Protein AF-A0A4W5QE04-F1 (afdb_monomer)

Foldseek 3Di:
DVLVVLPPPVDPPPVPQDSGDDDPVSVVVVVCCVQCVFWQVLLLPFQCLLVQCLPCVRPAPFFPDDDDPDPVPDDPVNVVNGGDDPVSSVVSNVVSCVRNDDDPPFAFPLGDPDCPDPDPVVVVVSVVVVVVLVVVLVVLVVVQPPPPDRDCSNNRRNIGSGDDD

InterPro domains:
  IPR000907 Lipoxygenase [PTHR11771] (20-165)
  IPR013819 Lipoxygenase, C-terminal [PF00305] (20-146)
  IPR013819 Lipoxygenase, C-terminal [PS51393] (1-165)
  IPR036226 Lipoxigenase, C-terminal domain superfamily [SSF48484] (18-165)

Structure (mmCIF, N/CA/C/O backbone):
data_AF-A0A4W5QE04-F1
#
_entry.id   AF-A0A4W5QE04-F1
#
loop_
_atom_site.group_PDB
_atom_site.id
_atom_site.type_symbol
_atom_site.label_atom_id
_atom_site.label_alt_id
_atom_site.label_comp_id
_atom_site.label_asym_id
_atom_site.label_entity_id
_atom_site.label_seq_id
_atom_site.pdbx_PDB_ins_code
_atom_site.Cartn_x
_atom_site.Cartn_y
_atom_site.Cartn_z
_atom_site.occupancy
_atom_site.B_iso_or_equiv
_atom_site.auth_seq_id
_atom_site.auth_comp_id
_atom_site.auth_asym_id
_atom_site.auth_atom_id
_atom_site.pdbx_PDB_model_num
ATOM 1 N N . MET A 1 1 ? 1.716 8.138 33.346 1.00 45.19 1 MET A N 1
ATOM 2 C CA . MET A 1 1 ? 1.866 6.779 32.774 1.00 45.19 1 MET A CA 1
ATOM 3 C C . MET A 1 1 ? 2.059 6.826 31.254 1.00 45.19 1 MET A C 1
ATOM 5 O O . MET A 1 1 ? 2.964 6.163 30.783 1.00 45.19 1 MET A O 1
ATOM 9 N N . ILE A 1 2 ? 1.326 7.664 30.501 1.00 57.38 2 ILE A N 1
ATOM 10 C CA . ILE A 1 2 ? 1.569 7.896 29.052 1.00 57.38 2 ILE A CA 1
ATOM 11 C C . ILE A 1 2 ? 2.864 8.694 28.789 1.00 57.38 2 ILE A C 1
ATOM 13 O O . ILE A 1 2 ? 3.551 8.460 27.803 1.00 57.38 2 ILE A O 1
ATOM 17 N N . SER A 1 3 ? 3.253 9.577 29.712 1.00 50.72 3 SER A N 1
ATOM 18 C CA . SER A 1 3 ? 4.445 10.431 29.606 1.00 50.72 3 SER A CA 1
ATOM 19 C C . SER A 1 3 ? 5.783 9.686 29.458 1.00 50.72 3 SER A C 1
ATOM 21 O O . SER A 1 3 ? 6.730 10.271 28.953 1.00 50.72 3 SER A O 1
ATOM 23 N N . TYR A 1 4 ? 5.869 8.404 29.834 1.00 52.25 4 TYR A N 1
ATOM 24 C CA . TYR A 1 4 ? 7.092 7.606 29.664 1.00 52.25 4 TYR A CA 1
ATOM 25 C C . TYR A 1 4 ? 7.228 6.975 28.267 1.00 52.25 4 TYR A C 1
ATOM 27 O O . TYR A 1 4 ? 8.338 6.647 27.869 1.00 52.25 4 TYR A O 1
ATOM 35 N N . TRP A 1 5 ? 6.133 6.842 27.507 1.00 53.12 5 TRP A N 1
ATOM 36 C CA . TRP A 1 5 ? 6.153 6.274 26.148 1.00 53.12 5 TRP A CA 1
ATOM 37 C C . TRP A 1 5 ? 6.603 7.275 25.080 1.00 53.12 5 TRP A C 1
ATOM 39 O O . TRP A 1 5 ? 7.094 6.878 24.029 1.00 53.12 5 TRP A O 1
ATOM 49 N N . VAL A 1 6 ? 6.472 8.575 25.354 1.00 51.81 6 VAL A N 1
ATOM 50 C CA . VAL A 1 6 ? 6.876 9.651 24.430 1.00 51.81 6 VAL A CA 1
ATOM 51 C C . VAL A 1 6 ? 8.408 9.823 24.402 1.00 51.81 6 VAL A C 1
ATOM 53 O O . VAL A 1 6 ? 8.961 10.441 23.496 1.00 51.81 6 VAL A O 1
ATOM 56 N N . ILE A 1 7 ? 9.129 9.179 25.327 1.00 49.50 7 ILE A N 1
ATOM 57 C CA . ILE A 1 7 ? 10.596 9.110 25.351 1.00 49.50 7 ILE A CA 1
ATOM 58 C C . ILE A 1 7 ? 11.079 7.968 24.434 1.00 49.50 7 ILE A C 1
ATOM 60 O O . ILE A 1 7 ? 11.756 7.038 24.855 1.00 49.50 7 ILE A O 1
ATOM 64 N N . LEU A 1 8 ? 10.720 8.032 23.151 1.00 49.44 8 LEU A N 1
ATOM 65 C CA . LEU A 1 8 ? 11.407 7.302 22.070 1.00 49.44 8 LEU A CA 1
ATOM 66 C C . LEU A 1 8 ? 12.351 8.237 21.284 1.00 49.44 8 LEU A C 1
ATOM 68 O O . LEU A 1 8 ? 12.865 7.886 20.226 1.00 49.44 8 LEU A O 1
ATOM 72 N N . SER A 1 9 ? 12.599 9.443 21.808 1.00 45.53 9 SER A N 1
ATOM 73 C CA . SER A 1 9 ? 13.274 10.544 21.109 1.00 45.53 9 SER A CA 1
ATOM 74 C C . SER A 1 9 ? 14.806 10.461 21.029 1.00 45.53 9 SER A C 1
ATOM 76 O O . SER A 1 9 ? 15.411 11.407 20.538 1.00 45.53 9 SER A O 1
ATOM 78 N N . ASP A 1 10 ? 15.444 9.390 21.510 1.00 46.50 10 ASP A N 1
ATOM 79 C CA . ASP A 1 10 ? 16.900 9.201 21.336 1.00 46.50 10 ASP A CA 1
ATOM 80 C C . ASP A 1 10 ? 17.260 8.535 19.996 1.00 46.50 10 ASP A C 1
ATOM 82 O O . ASP A 1 10 ? 18.433 8.338 19.684 1.00 46.50 10 ASP A O 1
ATOM 86 N N . VAL A 1 11 ? 16.259 8.246 19.159 1.00 51.06 11 VAL A N 1
ATOM 87 C CA . VAL A 1 11 ? 16.453 7.811 17.775 1.00 51.06 11 VAL A CA 1
ATOM 88 C C . VAL A 1 11 ? 16.132 8.986 16.852 1.00 51.06 11 VAL A C 1
ATOM 90 O O . VAL A 1 11 ? 15.031 9.534 16.876 1.00 51.06 11 VAL A O 1
ATOM 93 N N . SER A 1 12 ? 17.095 9.372 16.017 1.00 51.28 12 SER A N 1
ATOM 94 C CA . SER A 1 12 ? 17.093 10.533 15.107 1.00 51.28 12 SER A CA 1
ATOM 95 C C . SER A 1 12 ? 15.947 10.600 14.078 1.00 51.28 12 SER A C 1
ATOM 97 O O . SER A 1 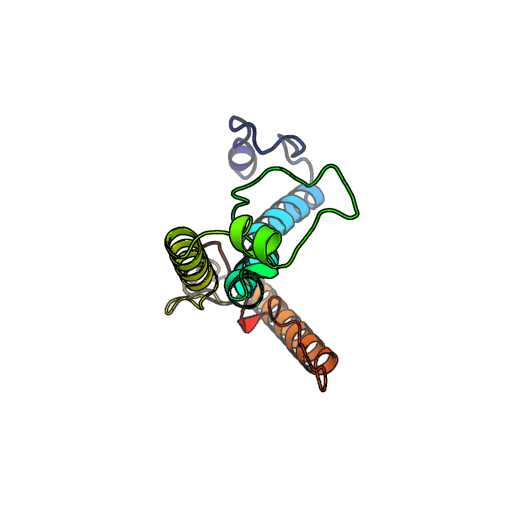12 ? 15.899 11.536 13.285 1.00 51.28 12 SER A O 1
ATOM 99 N N . PHE A 1 13 ? 15.020 9.639 14.083 1.00 48.78 13 PHE A N 1
ATOM 100 C CA . PHE A 1 13 ? 13.954 9.478 13.093 1.00 48.78 13 PHE A CA 1
ATOM 101 C C . PHE A 1 13 ? 12.656 10.244 13.426 1.00 48.78 13 PHE A C 1
ATOM 103 O O . PHE A 1 13 ? 11.777 10.358 12.580 1.00 48.78 13 PHE A O 1
ATOM 110 N N . LEU A 1 14 ? 12.522 10.801 14.638 1.00 53.50 14 LEU A N 1
ATOM 111 C CA . LEU A 1 14 ? 11.315 11.517 15.093 1.00 53.50 14 LEU A CA 1
ATOM 112 C C . LEU A 1 14 ? 11.482 13.048 15.096 1.00 53.50 14 LEU A C 1
ATOM 114 O O . LEU A 1 14 ? 10.913 13.744 15.941 1.00 53.50 14 LEU A O 1
ATOM 118 N N . SER A 1 15 ? 12.284 13.601 14.182 1.00 54.88 15 SER A N 1
ATOM 119 C CA . SER A 1 15 ? 12.468 15.052 14.078 1.00 54.88 15 SER A CA 1
ATOM 120 C C . SER A 1 15 ? 11.143 15.731 13.702 1.00 54.88 15 SER A C 1
ATOM 122 O O . SER A 1 15 ? 10.721 15.677 12.550 1.00 54.88 15 SER A O 1
ATOM 124 N N . GLY A 1 16 ? 10.478 16.353 14.679 1.00 63.19 16 GLY A N 1
ATOM 125 C CA . GLY A 1 16 ? 9.204 17.063 14.498 1.00 63.19 16 GLY A CA 1
ATOM 126 C C . GLY A 1 16 ? 8.063 16.578 15.395 1.00 63.19 16 GLY A C 1
ATOM 127 O O . GLY A 1 16 ? 7.055 17.272 15.502 1.00 63.19 16 GLY A O 1
ATOM 128 N N . LEU A 1 17 ? 8.216 15.442 16.083 1.00 64.94 17 LEU A N 1
ATOM 129 C CA . LEU A 1 17 ? 7.244 15.000 17.084 1.00 64.94 17 LEU A CA 1
ATOM 130 C C . LEU A 1 17 ? 7.515 15.665 18.437 1.00 64.94 17 LEU A C 1
ATOM 132 O O . LEU A 1 17 ? 8.662 15.805 18.867 1.00 64.94 17 LEU A O 1
ATOM 136 N N . ALA A 1 18 ? 6.441 16.093 19.103 1.00 66.38 18 ALA A N 1
ATOM 137 C CA . ALA A 1 18 ? 6.528 16.703 20.421 1.00 66.38 18 ALA A CA 1
ATOM 138 C C . ALA A 1 18 ? 7.112 15.697 21.427 1.00 66.38 18 ALA A C 1
ATOM 140 O O . ALA A 1 18 ? 6.671 14.551 21.503 1.00 66.38 18 ALA A O 1
ATOM 141 N N . ARG A 1 19 ? 8.117 16.130 22.200 1.00 71.38 19 ARG A N 1
ATOM 142 C CA . ARG A 1 19 ? 8.773 15.300 23.233 1.00 71.38 19 ARG A CA 1
ATOM 143 C C . ARG A 1 19 ? 7.877 15.060 24.448 1.00 71.38 19 ARG A C 1
ATOM 145 O O . ARG A 1 19 ? 8.131 14.160 25.239 1.00 71.38 19 ARG A O 1
ATOM 152 N N . GLU A 1 20 ? 6.835 15.869 24.582 1.00 79.94 20 GLU A N 1
ATOM 153 C CA . GLU A 1 20 ? 5.806 15.770 25.602 1.00 79.94 20 GLU A CA 1
ATOM 154 C C . GLU A 1 20 ? 4.441 15.978 24.944 1.00 79.94 20 GLU A C 1
ATOM 156 O O . GLU A 1 20 ? 4.328 16.701 23.956 1.00 79.94 20 GLU A O 1
ATOM 161 N N . LEU A 1 21 ? 3.415 15.329 25.494 1.00 86.19 21 LEU A N 1
ATOM 162 C CA . LEU A 1 21 ? 2.026 15.513 25.080 1.00 86.19 21 LEU A CA 1
ATOM 163 C C . LEU A 1 21 ? 1.307 16.308 26.167 1.00 86.19 21 LEU A C 1
ATOM 165 O O . LEU A 1 21 ? 1.204 15.858 27.311 1.00 86.19 21 LEU A O 1
ATOM 169 N N . HIS A 1 22 ? 0.794 17.477 25.815 1.00 88.62 22 HIS A N 1
ATOM 170 C CA . HIS A 1 22 ? 0.173 18.421 26.739 1.00 88.62 22 HIS A CA 1
ATOM 171 C C . HIS A 1 22 ? -1.355 18.324 26.752 1.00 88.62 22 HIS A C 1
ATOM 173 O O . HIS A 1 22 ? -1.999 18.790 27.692 1.00 88.62 22 HIS A O 1
ATOM 179 N N . ASN A 1 23 ? -1.964 17.724 25.727 1.00 90.69 23 ASN A N 1
ATOM 180 C CA . ASN A 1 23 ? -3.417 17.618 25.614 1.00 90.69 23 ASN A CA 1
ATOM 181 C C . ASN A 1 23 ? -3.867 16.362 24.845 1.00 90.69 23 ASN A C 1
ATOM 183 O O . ASN A 1 23 ? -3.073 15.633 24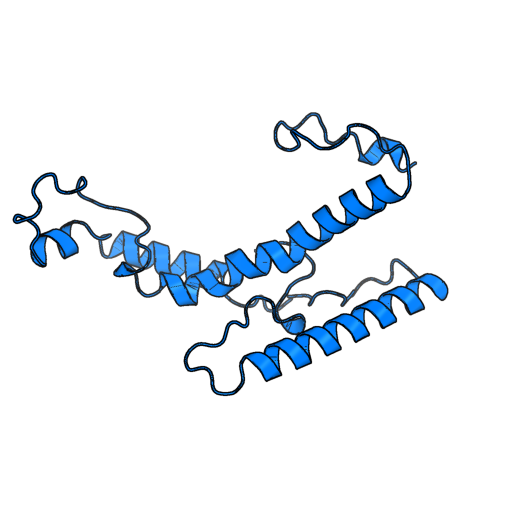.252 1.00 90.69 23 ASN A O 1
ATOM 187 N N . LYS A 1 24 ? -5.181 16.102 24.871 1.00 94.31 24 LYS A N 1
ATOM 188 C CA . LYS A 1 24 ? -5.785 14.942 24.195 1.00 94.31 24 LYS A CA 1
ATOM 189 C C . LYS A 1 24 ? -5.627 14.996 22.677 1.00 94.31 24 LYS A C 1
ATOM 191 O O . LYS A 1 24 ? -5.480 13.944 22.070 1.00 94.31 24 LYS A O 1
ATOM 196 N N . THR A 1 25 ? -5.655 16.183 22.075 1.00 92.94 25 THR A N 1
ATOM 197 C CA . THR A 1 25 ? -5.521 16.348 20.622 1.00 92.94 25 THR A CA 1
ATOM 198 C C . THR A 1 25 ? -4.158 15.865 20.146 1.00 92.94 25 THR A C 1
ATOM 200 O O . THR A 1 25 ? -4.085 15.113 19.184 1.00 92.94 25 THR A O 1
ATOM 203 N N . GLU A 1 26 ? -3.087 16.217 20.856 1.00 88.69 26 GLU A N 1
ATOM 204 C CA . GLU A 1 26 ? -1.735 15.746 20.542 1.00 88.69 26 GLU A CA 1
ATOM 205 C C . GLU A 1 26 ? -1.616 14.222 20.657 1.00 88.69 26 GLU A C 1
ATOM 207 O O . GLU A 1 26 ? -1.035 13.585 19.780 1.00 88.69 26 GLU A O 1
ATOM 212 N N . LEU A 1 27 ? -2.222 13.621 21.688 1.00 90.12 27 LEU A N 1
ATOM 213 C CA . LEU A 1 27 ? -2.253 12.164 21.837 1.00 90.12 27 LEU A CA 1
ATOM 214 C C . LEU A 1 27 ? -3.034 11.484 20.704 1.00 90.12 27 LEU A C 1
ATOM 216 O O . LEU A 1 27 ? -2.559 10.495 20.154 1.00 90.12 27 LEU A O 1
ATOM 220 N N . ILE A 1 28 ? -4.210 12.010 20.346 1.00 93.81 28 ILE A N 1
ATOM 221 C CA . ILE A 1 28 ? -5.022 11.487 19.238 1.00 93.81 28 ILE A CA 1
ATOM 222 C C . ILE A 1 28 ? -4.220 11.550 17.940 1.00 93.81 28 ILE A C 1
ATOM 224 O O . ILE A 1 28 ? -4.119 10.546 17.247 1.00 93.81 28 ILE A O 1
ATOM 228 N N . THR A 1 29 ? -3.600 12.691 17.638 1.00 89.94 29 THR A N 1
ATOM 229 C CA . THR A 1 29 ? -2.780 12.852 16.434 1.00 89.94 29 THR A CA 1
ATOM 230 C C . THR A 1 29 ? -1.626 11.856 16.404 1.00 89.94 29 THR A C 1
ATOM 232 O O . THR A 1 29 ? -1.438 11.185 15.392 1.00 89.94 29 THR A O 1
ATOM 235 N N . LEU A 1 30 ? -0.882 11.711 17.506 1.00 90.06 30 LEU A N 1
ATOM 236 C CA . LEU A 1 30 ? 0.233 10.768 17.582 1.00 90.06 30 LEU A CA 1
ATOM 237 C C . LEU A 1 30 ? -0.225 9.324 17.329 1.00 90.06 30 LEU A C 1
ATOM 239 O O . LEU A 1 30 ? 0.383 8.620 16.524 1.00 90.06 30 LEU A O 1
ATOM 243 N N . LEU A 1 31 ? -1.297 8.887 17.996 1.00 93.56 31 LEU A N 1
ATOM 244 C CA . LEU A 1 31 ? -1.827 7.530 17.851 1.00 93.56 31 LEU A CA 1
ATOM 245 C C . LEU A 1 31 ? -2.384 7.285 16.446 1.00 93.56 31 LEU A C 1
ATOM 247 O O . LEU A 1 31 ? -2.119 6.234 15.871 1.00 93.56 31 LEU A O 1
ATOM 251 N N . SER A 1 32 ? -3.092 8.259 15.869 1.00 94.81 32 SER A N 1
ATOM 252 C CA . SER A 1 32 ? -3.584 8.178 14.493 1.00 94.81 32 SER A CA 1
ATOM 253 C C . SER A 1 32 ? -2.439 8.050 13.493 1.00 94.81 32 SER A C 1
ATOM 255 O O . SER A 1 32 ? -2.512 7.204 12.608 1.00 94.81 32 SER A O 1
ATOM 257 N N . VAL A 1 33 ? -1.360 8.830 13.647 1.00 93.25 33 VAL A N 1
ATOM 258 C CA . VAL A 1 33 ? -0.166 8.719 12.793 1.00 93.25 33 VAL A CA 1
ATOM 259 C C . VAL A 1 33 ? 0.470 7.342 12.935 1.00 93.25 33 VAL A C 1
ATOM 261 O O . VAL A 1 33 ? 0.769 6.719 11.920 1.00 93.25 33 VAL A O 1
ATOM 264 N N . ALA A 1 34 ? 0.651 6.845 14.160 1.00 93.38 34 ALA A N 1
ATOM 265 C CA . ALA A 1 34 ? 1.233 5.526 14.393 1.00 93.38 34 ALA A CA 1
ATOM 266 C C . ALA A 1 34 ? 0.404 4.412 13.733 1.00 93.38 34 ALA A C 1
ATOM 268 O O . ALA A 1 34 ? 0.946 3.655 12.932 1.00 93.38 34 ALA A O 1
ATOM 269 N N . ILE A 1 35 ? -0.907 4.368 14.005 1.00 96.75 35 ILE A N 1
ATOM 270 C CA . ILE A 1 35 ? -1.826 3.364 13.450 1.00 96.75 35 ILE A CA 1
ATOM 271 C C . ILE A 1 35 ? -1.876 3.466 11.925 1.00 96.75 35 ILE A C 1
ATOM 273 O O . ILE A 1 35 ? -1.745 2.455 11.243 1.00 96.75 35 ILE A O 1
ATOM 277 N N . PHE A 1 36 ? -2.033 4.669 11.367 1.00 97.56 36 PHE A N 1
ATOM 278 C CA . PHE A 1 36 ? -2.110 4.866 9.918 1.00 97.56 36 PHE A CA 1
ATOM 279 C C . PHE A 1 36 ? -0.805 4.471 9.218 1.00 97.56 36 PHE A C 1
ATOM 281 O O . PHE A 1 36 ? -0.833 3.812 8.180 1.00 97.56 36 PHE A O 1
ATOM 288 N N . THR A 1 37 ? 0.341 4.834 9.802 1.00 96.44 37 THR A N 1
ATOM 289 C CA . THR A 1 37 ? 1.664 4.540 9.234 1.00 96.44 37 THR A CA 1
ATOM 290 C C . THR A 1 37 ? 1.941 3.040 9.224 1.00 96.44 37 THR A C 1
ATOM 292 O O . THR A 1 37 ? 2.435 2.514 8.230 1.00 96.44 37 THR A O 1
ATOM 295 N N . SER A 1 38 ? 1.589 2.337 10.306 1.00 96.69 38 SER A N 1
ATOM 296 C CA . SER A 1 38 ? 1.800 0.893 10.417 1.00 96.69 38 SER A CA 1
ATOM 297 C C . SER A 1 38 ? 0.798 0.054 9.624 1.00 96.69 38 SER A C 1
ATOM 299 O O . SER A 1 38 ? 1.009 -1.147 9.505 1.00 96.69 38 SER A O 1
ATOM 301 N N . SER A 1 39 ? -0.282 0.652 9.113 1.00 97.81 39 SER A N 1
ATOM 302 C CA . SER A 1 39 ? -1.346 -0.048 8.385 1.00 97.81 39 SER A CA 1
ATOM 303 C C . SER A 1 39 ? -1.518 0.502 6.967 1.00 97.81 39 SER A C 1
ATOM 305 O O . SER A 1 39 ? -0.847 0.057 6.038 1.00 97.81 39 SER A O 1
ATOM 307 N N . ALA A 1 40 ? -2.392 1.493 6.788 1.00 98.12 40 ALA A N 1
ATOM 308 C CA . ALA A 1 40 ? -2.799 2.026 5.493 1.00 98.12 40 ALA A CA 1
ATOM 309 C C . ALA A 1 40 ? -1.624 2.564 4.664 1.00 98.12 40 ALA A C 1
ATOM 311 O O . ALA A 1 40 ? -1.533 2.255 3.477 1.00 98.12 40 ALA A O 1
ATOM 312 N N . GLN A 1 41 ? -0.702 3.320 5.272 1.00 98.31 41 GLN A N 1
ATOM 313 C CA . GLN A 1 41 ? 0.467 3.840 4.556 1.00 98.31 41 GLN A CA 1
ATOM 314 C C . GLN A 1 41 ? 1.349 2.703 4.038 1.00 98.31 41 GLN A C 1
ATOM 316 O O . GLN A 1 41 ? 1.739 2.721 2.873 1.00 98.31 41 GLN A O 1
ATOM 321 N N . HIS A 1 42 ? 1.641 1.718 4.892 1.00 97.25 42 HIS A N 1
ATOM 322 C CA . HIS A 1 42 ? 2.419 0.549 4.503 1.00 97.25 42 HIS A CA 1
ATOM 323 C C . HIS A 1 42 ? 1.735 -0.208 3.358 1.00 97.25 42 HIS A C 1
ATOM 325 O O . HIS A 1 42 ? 2.358 -0.434 2.324 1.00 97.25 42 HIS A O 1
ATOM 331 N N . ALA A 1 43 ? 0.440 -0.514 3.488 1.00 97.31 43 ALA A N 1
ATOM 332 C CA . ALA A 1 43 ? -0.331 -1.205 2.455 1.00 97.31 43 ALA A CA 1
ATOM 333 C C . ALA A 1 43 ? -0.310 -0.459 1.107 1.00 97.31 43 ALA A C 1
ATOM 335 O O . ALA A 1 43 ? -0.066 -1.076 0.069 1.00 97.31 43 ALA A O 1
ATOM 336 N N . ALA A 1 44 ? -0.487 0.868 1.121 1.00 97.12 44 ALA A N 1
ATOM 337 C CA . ALA A 1 44 ? -0.482 1.701 -0.082 1.00 97.12 44 ALA A CA 1
ATOM 338 C C . ALA A 1 44 ? 0.847 1.659 -0.851 1.00 97.12 44 ALA A C 1
ATOM 340 O O . ALA A 1 44 ? 0.840 1.755 -2.077 1.00 97.12 44 ALA A O 1
ATOM 341 N N . THR A 1 45 ? 1.978 1.530 -0.150 1.00 96.00 45 THR A N 1
ATOM 342 C CA . THR A 1 45 ? 3.315 1.501 -0.766 1.00 96.00 45 THR A CA 1
ATOM 343 C C . THR A 1 45 ? 3.853 0.093 -1.002 1.00 96.00 45 THR A C 1
ATOM 345 O O . THR A 1 45 ? 4.758 -0.077 -1.813 1.00 96.00 45 THR A O 1
ATOM 348 N N . ASN A 1 46 ? 3.324 -0.909 -0.299 1.00 96.19 46 ASN A N 1
ATOM 349 C CA . ASN A 1 46 ? 3.855 -2.268 -0.308 1.00 96.19 46 ASN A CA 1
ATOM 350 C C . ASN A 1 46 ? 3.055 -3.217 -1.212 1.00 96.19 46 ASN A C 1
ATOM 352 O O . ASN A 1 46 ? 3.641 -3.939 -2.018 1.00 96.19 46 ASN A O 1
ATOM 356 N N . ASN A 1 47 ? 1.722 -3.200 -1.121 1.00 95.38 47 ASN A N 1
ATOM 357 C CA . ASN A 1 47 ? 0.877 -4.236 -1.728 1.00 95.38 47 ASN A CA 1
ATOM 358 C C . ASN A 1 47 ? 0.905 -4.215 -3.265 1.00 95.38 47 ASN A C 1
ATOM 360 O O . ASN A 1 47 ? 0.656 -5.235 -3.896 1.00 95.38 47 ASN A O 1
ATOM 364 N N . GLY A 1 48 ? 1.220 -3.065 -3.867 1.00 95.62 48 GLY A N 1
ATOM 365 C CA . GLY A 1 48 ? 1.322 -2.906 -5.319 1.00 95.62 48 GLY A CA 1
ATOM 366 C C . GLY A 1 48 ? 2.714 -3.152 -5.899 1.00 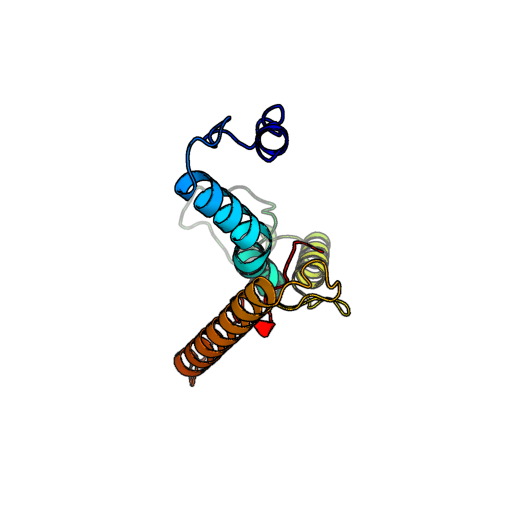95.62 48 GLY A C 1
ATOM 367 O O . GLY A 1 48 ? 2.884 -2.993 -7.105 1.00 95.62 48 GLY A O 1
ATOM 368 N N . GLN A 1 49 ? 3.720 -3.503 -5.084 1.00 96.38 49 GLN A N 1
ATOM 369 C CA . GLN A 1 49 ? 5.101 -3.623 -5.567 1.00 96.38 49 GLN A CA 1
ATOM 370 C C . GLN A 1 49 ? 5.221 -4.601 -6.735 1.00 96.38 49 GLN A C 1
ATOM 372 O O . GLN A 1 49 ? 5.812 -4.261 -7.751 1.00 96.38 49 GLN A O 1
ATOM 377 N N . PHE A 1 50 ? 4.640 -5.797 -6.636 1.00 96.06 50 PHE A N 1
ATOM 378 C CA . PHE A 1 50 ? 4.721 -6.754 -7.739 1.00 96.06 50 PHE A CA 1
ATOM 379 C C . PHE A 1 50 ? 3.924 -6.298 -8.968 1.00 96.06 50 PHE A C 1
ATOM 381 O O . PHE A 1 50 ? 4.430 -6.388 -10.082 1.00 96.06 50 PHE A O 1
ATOM 388 N N . ASP A 1 51 ? 2.720 -5.756 -8.771 1.00 95.75 51 ASP A N 1
ATOM 389 C CA . ASP A 1 51 ? 1.842 -5.320 -9.865 1.00 95.75 51 ASP A CA 1
ATOM 390 C C . ASP A 1 51 ? 2.515 -4.271 -10.764 1.00 95.75 51 ASP A C 1
ATOM 392 O O . ASP A 1 51 ? 2.357 -4.307 -11.985 1.00 95.75 51 ASP A O 1
ATOM 396 N N . TRP A 1 52 ? 3.304 -3.368 -10.171 1.00 95.12 52 TRP A N 1
ATOM 397 C CA . TRP A 1 52 ? 3.987 -2.294 -10.895 1.00 95.12 52 TRP A CA 1
ATOM 398 C C . TRP A 1 52 ? 5.445 -2.603 -11.251 1.00 95.12 52 TRP A C 1
ATOM 400 O O . TRP A 1 52 ? 5.918 -2.102 -12.272 1.00 95.12 52 TRP A O 1
ATOM 410 N N . CYS A 1 53 ? 6.143 -3.435 -10.471 1.00 95.62 53 CYS A N 1
ATOM 411 C CA . CYS A 1 53 ? 7.558 -3.744 -10.697 1.00 95.62 53 CYS A CA 1
ATOM 412 C C . CYS A 1 53 ? 7.822 -5.037 -11.469 1.00 95.62 53 CYS A C 1
ATOM 414 O O . CYS A 1 53 ? 8.928 -5.231 -11.964 1.00 95.62 53 CYS A O 1
ATOM 416 N N . ALA A 1 54 ? 6.829 -5.914 -11.649 1.00 94.38 54 ALA A N 1
ATOM 417 C CA . ALA A 1 54 ? 7.020 -7.133 -12.439 1.00 94.38 54 ALA A CA 1
ATOM 418 C C . ALA A 1 54 ? 7.369 -6.837 -13.910 1.00 94.38 54 ALA A C 1
ATOM 420 O O . ALA A 1 54 ? 8.068 -7.622 -14.553 1.00 94.38 54 ALA A O 1
ATOM 421 N N . TRP A 1 55 ? 6.917 -5.697 -14.443 1.00 96.56 55 TRP A N 1
ATOM 422 C CA . TRP A 1 55 ? 7.394 -5.170 -15.719 1.00 96.56 55 TRP A CA 1
ATOM 423 C C . TRP A 1 55 ? 8.596 -4.249 -15.487 1.00 96.56 55 TRP A C 1
ATOM 425 O O . TRP A 1 55 ? 8.447 -3.035 -15.397 1.00 96.56 55 TRP A O 1
ATOM 435 N N . VAL A 1 56 ? 9.798 -4.829 -15.416 1.00 96.19 56 VAL A N 1
ATOM 436 C CA . VAL A 1 56 ? 11.051 -4.122 -15.070 1.00 96.19 56 VAL A CA 1
ATOM 437 C C . VAL A 1 56 ? 11.273 -2.791 -15.804 1.00 96.19 56 VAL A C 1
ATOM 439 O O . VAL A 1 56 ? 11.689 -1.838 -15.151 1.00 96.19 56 VAL A O 1
ATOM 442 N N . PRO A 1 57 ? 10.976 -2.630 -17.112 1.00 97.06 57 PRO A N 1
ATOM 443 C CA . PRO A 1 57 ? 11.128 -1.328 -17.765 1.00 97.06 57 PRO A CA 1
ATOM 444 C C . PRO A 1 57 ? 10.289 -0.190 -17.150 1.00 97.06 57 PRO A C 1
ATOM 446 O O . PRO A 1 57 ? 10.627 0.973 -17.355 1.00 97.06 57 PRO A O 1
ATOM 449 N N . ASN A 1 58 ? 9.212 -0.495 -16.416 1.00 97.50 58 ASN A N 1
ATOM 450 C CA . ASN A 1 58 ? 8.403 0.494 -15.697 1.00 97.50 58 ASN A CA 1
ATOM 451 C C . ASN A 1 58 ? 9.111 1.042 -14.446 1.00 97.50 58 ASN A C 1
ATOM 453 O O . ASN A 1 58 ? 8.979 2.224 -14.138 1.00 97.50 58 ASN A O 1
ATOM 457 N N . THR A 1 59 ? 9.874 0.206 -13.741 1.00 96.88 59 THR A N 1
ATOM 458 C CA . THR A 1 59 ? 10.513 0.545 -12.455 1.00 96.88 59 THR A CA 1
ATOM 459 C C . THR A 1 59 ? 11.834 -0.207 -12.275 1.00 96.88 59 THR A C 1
ATOM 461 O O . THR A 1 59 ? 11.963 -1.002 -11.352 1.00 96.88 59 THR A O 1
ATOM 464 N N . PRO A 1 60 ? 12.845 0.033 -13.124 1.00 97.31 60 PRO A N 1
ATOM 465 C CA . PRO A 1 60 ? 14.093 -0.714 -13.050 1.00 97.31 60 PRO A CA 1
ATOM 466 C C . PRO A 1 60 ? 14.804 -0.461 -11.714 1.00 97.31 60 PRO A C 1
ATOM 468 O O . PRO A 1 60 ? 15.066 0.689 -11.354 1.00 97.31 60 PRO A O 1
ATOM 471 N N . CYS A 1 61 ? 15.185 -1.522 -10.995 1.00 95.94 61 CYS A N 1
ATOM 472 C CA . CYS A 1 61 ? 15.906 -1.382 -9.722 1.00 95.94 61 CYS A CA 1
ATOM 473 C C . CYS A 1 61 ? 17.321 -0.792 -9.865 1.00 95.94 61 CYS A C 1
ATOM 475 O O . CYS A 1 61 ? 17.926 -0.357 -8.882 1.00 95.94 61 CYS A O 1
ATOM 477 N N . THR A 1 62 ? 17.880 -0.787 -11.078 1.00 97.38 62 THR A N 1
ATOM 478 C CA . THR A 1 62 ? 19.199 -0.227 -11.377 1.00 97.38 62 THR A CA 1
ATOM 479 C C . THR A 1 62 ? 19.338 0.134 -12.854 1.00 97.38 62 THR A C 1
ATOM 481 O O . THR A 1 62 ? 18.585 -0.349 -13.696 1.00 97.38 62 THR A O 1
ATOM 484 N N . MET A 1 63 ? 20.335 0.963 -13.167 1.00 98.06 63 MET A N 1
ATOM 485 C CA . MET A 1 63 ? 20.717 1.334 -14.529 1.00 98.06 63 MET A CA 1
ATOM 486 C C . MET A 1 63 ? 22.207 1.026 -14.713 1.00 98.06 63 MET A C 1
ATOM 488 O O . MET A 1 63 ? 23.040 1.507 -13.944 1.00 98.06 63 MET A O 1
ATOM 492 N N . ARG 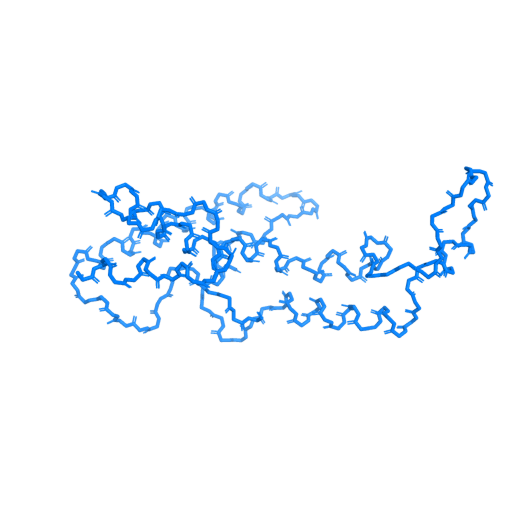A 1 64 ? 22.556 0.216 -15.719 1.00 97.94 64 ARG A N 1
ATOM 493 C CA . ARG A 1 64 ? 23.934 -0.242 -15.985 1.00 97.94 64 ARG A CA 1
ATOM 494 C C . ARG A 1 64 ? 24.794 0.783 -16.736 1.00 97.94 64 ARG A C 1
ATOM 496 O O . ARG A 1 64 ? 26.017 0.653 -16.760 1.00 97.94 64 ARG A O 1
ATOM 503 N N . HIS A 1 65 ? 24.173 1.819 -17.299 1.00 96.69 65 HIS A N 1
ATOM 504 C CA . HIS A 1 65 ? 24.831 2.916 -18.012 1.00 96.69 65 HIS A CA 1
ATOM 505 C C . HIS A 1 65 ? 24.386 4.287 -17.472 1.00 96.69 65 HIS A C 1
ATOM 507 O O . HIS A 1 65 ? 23.305 4.397 -16.886 1.00 96.69 65 HIS A O 1
ATOM 513 N N . PRO A 1 66 ? 25.208 5.344 -17.638 1.00 96.75 66 PRO A N 1
ATOM 514 C CA . PRO A 1 66 ? 24.828 6.698 -17.246 1.00 96.75 66 PRO A CA 1
ATOM 515 C C . PRO A 1 66 ? 23.668 7.238 -18.103 1.00 96.75 66 PRO A C 1
ATOM 517 O O . PRO A 1 66 ? 23.462 6.764 -19.223 1.00 96.75 66 PRO A O 1
ATOM 520 N N . PRO A 1 67 ? 22.946 8.271 -17.628 1.00 96.44 67 PRO A N 1
ATOM 521 C CA . PRO A 1 67 ? 21.948 8.960 -18.439 1.00 96.44 67 PRO A CA 1
ATOM 522 C C . PRO A 1 67 ? 22.547 9.483 -19.758 1.00 96.44 67 PRO A C 1
ATOM 524 O O . PRO A 1 67 ? 23.673 9.995 -19.749 1.00 96.44 67 PRO A O 1
ATOM 527 N N . PRO A 1 68 ? 21.817 9.398 -20.885 1.00 94.69 68 PRO A N 1
ATOM 528 C CA . PRO A 1 68 ? 22.304 9.883 -22.171 1.00 94.69 68 PRO A CA 1
ATOM 529 C C . PRO A 1 68 ? 22.511 11.403 -22.144 1.00 94.69 68 PRO A C 1
ATOM 531 O O . PRO A 1 68 ? 21.703 12.149 -21.589 1.00 94.69 68 PRO A O 1
ATOM 534 N N . THR A 1 69 ? 23.595 11.870 -22.765 1.00 95.69 69 THR A N 1
ATOM 535 C CA . THR A 1 69 ? 23.935 13.301 -22.876 1.00 95.69 69 THR A CA 1
ATOM 536 C C . THR A 1 69 ? 23.540 13.914 -24.219 1.00 95.69 69 THR A C 1
ATOM 538 O O . THR A 1 69 ? 23.552 15.136 -24.360 1.00 95.69 69 THR A O 1
ATOM 541 N N . ASP A 1 70 ? 23.170 13.076 -25.186 1.00 95.25 70 ASP A N 1
ATOM 542 C CA . ASP A 1 70 ? 22.698 13.448 -26.516 1.00 95.25 70 ASP A CA 1
ATOM 543 C C . ASP A 1 70 ? 21.286 12.883 -26.725 1.00 95.25 70 ASP A C 1
ATOM 545 O O . ASP A 1 70 ? 21.026 11.709 -26.453 1.00 95.25 70 ASP A O 1
ATOM 549 N N . LYS A 1 71 ? 20.369 13.736 -27.187 1.00 89.94 71 LYS A N 1
ATOM 550 C CA . LYS A 1 71 ? 18.956 13.389 -27.381 1.00 89.94 71 LYS A CA 1
ATOM 551 C C . LYS A 1 71 ? 18.745 12.428 -28.547 1.00 89.94 71 LYS A C 1
ATOM 553 O O . LYS A 1 71 ? 17.797 11.651 -28.499 1.00 89.94 71 LYS A O 1
ATOM 558 N N . ASP A 1 72 ? 19.623 12.460 -29.547 1.00 93.62 72 ASP A N 1
ATOM 559 C CA . ASP A 1 72 ? 19.449 11.702 -30.790 1.00 93.62 72 ASP A CA 1
ATOM 560 C C . ASP A 1 72 ? 20.217 10.366 -30.785 1.00 93.62 72 ASP A C 1
ATOM 562 O O . ASP A 1 72 ? 20.103 9.571 -31.717 1.00 93.62 72 ASP A O 1
ATOM 566 N N . AL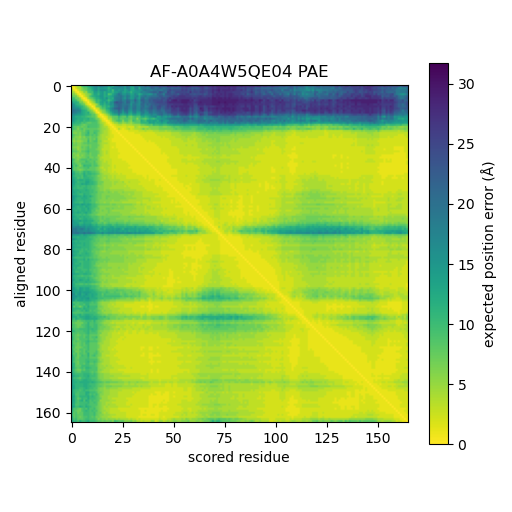A A 1 73 ? 20.983 10.088 -29.723 1.00 91.00 73 ALA A N 1
ATOM 567 C CA . ALA A 1 73 ? 21.853 8.914 -29.621 1.00 91.00 73 ALA A CA 1
ATOM 568 C C . ALA A 1 73 ? 21.181 7.665 -29.013 1.00 91.00 73 ALA A C 1
ATOM 570 O O . ALA A 1 73 ? 21.783 6.589 -29.007 1.00 91.00 73 ALA A O 1
ATOM 571 N N . VAL A 1 74 ? 19.962 7.784 -28.475 1.00 95.88 74 VAL A N 1
ATOM 572 C CA . VAL A 1 74 ? 19.288 6.680 -27.773 1.00 95.88 74 VAL A CA 1
ATOM 573 C C . VAL A 1 74 ? 18.710 5.679 -28.773 1.00 95.88 74 VAL A C 1
ATOM 575 O O . VAL A 1 74 ? 17.825 6.002 -29.563 1.00 95.88 74 VAL A O 1
ATOM 578 N N . THR A 1 75 ? 19.173 4.433 -28.696 1.00 96.31 75 THR A N 1
ATOM 579 C CA . THR A 1 75 ? 18.655 3.302 -29.477 1.00 96.31 75 THR A CA 1
ATOM 580 C C . THR A 1 75 ? 17.974 2.279 -28.568 1.00 96.31 75 THR A C 1
ATOM 582 O O . THR A 1 75 ? 18.176 2.272 -27.353 1.00 96.31 75 THR A O 1
ATOM 585 N N . MET A 1 76 ? 17.182 1.371 -29.148 1.00 96.94 76 MET A N 1
ATOM 586 C CA . MET A 1 76 ? 16.579 0.278 -28.375 1.00 96.94 76 MET A CA 1
ATOM 587 C C . MET A 1 76 ? 17.641 -0.649 -27.768 1.00 96.94 76 MET A C 1
ATOM 589 O O . MET A 1 76 ? 17.489 -1.100 -26.640 1.00 96.94 76 MET A O 1
ATOM 593 N N . GLU A 1 77 ? 18.741 -0.887 -28.483 1.00 96.81 77 GLU A N 1
ATOM 594 C CA . GLU A 1 77 ? 19.892 -1.639 -27.971 1.00 96.81 77 GLU A CA 1
ATOM 595 C C . GLU A 1 77 ? 20.479 -0.967 -26.724 1.00 96.81 77 GLU A C 1
ATOM 597 O O . GLU A 1 77 ? 20.599 -1.611 -25.687 1.00 96.81 77 GLU A O 1
ATOM 602 N N . MET A 1 78 ? 20.702 0.352 -26.770 1.00 96.19 78 MET A N 1
ATOM 603 C CA . MET A 1 78 ? 21.179 1.115 -25.614 1.00 96.19 78 MET A CA 1
ATOM 604 C C . MET A 1 78 ? 20.212 1.032 -24.426 1.00 96.19 78 MET A C 1
ATOM 606 O O . MET A 1 78 ? 20.659 0.913 -23.287 1.00 96.19 78 MET A O 1
ATOM 610 N N . ILE A 1 79 ? 18.897 1.077 -24.662 1.00 97.19 79 ILE A N 1
ATOM 611 C CA . ILE A 1 79 ? 17.899 0.916 -23.594 1.00 97.19 79 ILE A CA 1
ATOM 612 C C . ILE A 1 79 ? 18.018 -0.475 -22.960 1.00 97.19 79 ILE A C 1
ATOM 614 O O . ILE A 1 79 ? 18.117 -0.572 -21.738 1.00 97.19 79 ILE A O 1
ATOM 618 N N . MET A 1 80 ? 18.061 -1.540 -23.766 1.00 97.56 80 MET A N 1
ATOM 619 C CA . MET A 1 80 ? 18.181 -2.913 -23.258 1.00 97.56 80 MET A CA 1
ATOM 620 C C . MET A 1 80 ? 19.501 -3.150 -22.515 1.00 97.56 80 MET A C 1
ATOM 622 O O . MET A 1 80 ? 19.515 -3.842 -21.498 1.00 97.56 80 MET A O 1
ATOM 626 N N . ASP A 1 81 ? 20.592 -2.534 -22.970 1.00 97.06 81 ASP A N 1
ATOM 627 C CA . ASP A 1 81 ? 21.890 -2.584 -22.294 1.00 97.06 81 ASP A CA 1
ATOM 628 C C . ASP A 1 81 ? 21.923 -1.749 -21.008 1.00 97.06 81 ASP A C 1
ATOM 630 O O . ASP A 1 81 ? 22.681 -2.057 -20.089 1.00 97.06 81 ASP A O 1
ATOM 634 N N . THR A 1 82 ? 21.089 -0.713 -20.905 1.00 98.00 82 THR A N 1
ATOM 635 C CA . THR A 1 82 ? 20.995 0.131 -19.706 1.00 98.00 82 THR A CA 1
ATOM 636 C C . THR A 1 82 ? 20.110 -0.492 -18.630 1.00 98.00 82 THR A C 1
ATOM 638 O O . THR A 1 82 ? 20.428 -0.364 -17.448 1.00 98.00 82 THR A O 1
ATOM 641 N N . LEU A 1 83 ? 19.025 -1.171 -19.010 1.00 98.50 83 LEU A N 1
ATOM 642 C CA . LEU A 1 83 ? 18.133 -1.862 -18.074 1.00 98.50 83 LEU A CA 1
ATOM 643 C C . LEU A 1 83 ? 18.865 -2.960 -17.280 1.00 98.50 83 LEU A C 1
ATOM 645 O O . LEU A 1 83 ? 19.908 -3.441 -17.737 1.00 98.50 83 LEU A O 1
ATOM 649 N N . PRO A 1 84 ? 18.341 -3.385 -16.112 1.00 98.25 84 PRO A N 1
ATOM 650 C CA . PRO A 1 84 ? 18.929 -4.462 -15.319 1.00 98.25 84 PRO A CA 1
ATOM 651 C C . PRO A 1 84 ? 19.196 -5.721 -16.150 1.00 98.25 84 PRO A C 1
ATOM 653 O O . PRO A 1 84 ? 18.427 -6.063 -17.050 1.00 98.25 84 PRO A O 1
ATOM 656 N N . ASP A 1 85 ? 20.283 -6.432 -15.846 1.00 97.81 85 ASP A N 1
ATOM 657 C CA . ASP A 1 85 ? 20.516 -7.737 -16.467 1.00 97.81 85 ASP A CA 1
ATOM 658 C C . ASP A 1 85 ? 19.518 -8.795 -15.951 1.00 97.81 85 ASP A C 1
ATOM 660 O O . ASP A 1 85 ? 18.675 -8.537 -15.086 1.00 97.81 85 ASP A O 1
ATOM 664 N N . VAL A 1 86 ? 19.603 -10.016 -16.485 1.00 97.44 86 VAL A N 1
ATOM 665 C CA . VAL A 1 86 ? 18.696 -11.112 -16.108 1.00 97.44 86 VAL A CA 1
ATOM 666 C C . VAL A 1 86 ? 18.784 -11.442 -14.616 1.00 97.44 86 VAL A C 1
ATOM 668 O O . VAL A 1 86 ? 17.763 -11.708 -13.990 1.00 97.44 86 VAL A O 1
ATOM 671 N N . SER A 1 87 ? 19.980 -11.414 -14.024 1.00 97.88 87 SER A N 1
ATOM 672 C CA . SER A 1 87 ? 20.153 -11.738 -12.606 1.00 97.88 87 SER A CA 1
ATOM 673 C C . SER A 1 87 ? 19.506 -10.677 -11.719 1.00 97.88 87 SER A C 1
ATOM 675 O O . SER A 1 87 ? 18.821 -11.015 -10.754 1.00 97.88 87 SER A O 1
ATOM 677 N N . GLN A 1 88 ? 19.712 -9.402 -12.047 1.00 97.88 88 GLN A N 1
ATOM 678 C CA . GLN A 1 88 ? 19.135 -8.269 -11.324 1.00 97.88 88 GLN A CA 1
ATOM 679 C C . GLN A 1 88 ? 17.609 -8.232 -11.477 1.00 97.88 88 GLN A C 1
ATOM 681 O O . GLN A 1 88 ? 16.902 -8.085 -10.485 1.00 97.88 88 GLN A O 1
ATOM 686 N N . THR A 1 89 ? 17.109 -8.478 -12.690 1.00 97.56 89 THR A N 1
ATOM 687 C CA . THR A 1 89 ? 15.674 -8.609 -12.989 1.00 97.56 89 THR A CA 1
ATOM 688 C C . THR A 1 89 ? 15.028 -9.719 -12.159 1.00 97.56 89 THR A C 1
ATOM 690 O O . THR A 1 89 ? 14.025 -9.490 -11.487 1.00 97.56 89 THR A O 1
ATOM 693 N N . CYS A 1 90 ? 15.614 -10.921 -12.147 1.00 97.25 90 CYS A N 1
ATOM 694 C CA . CYS A 1 90 ? 15.089 -12.037 -11.359 1.00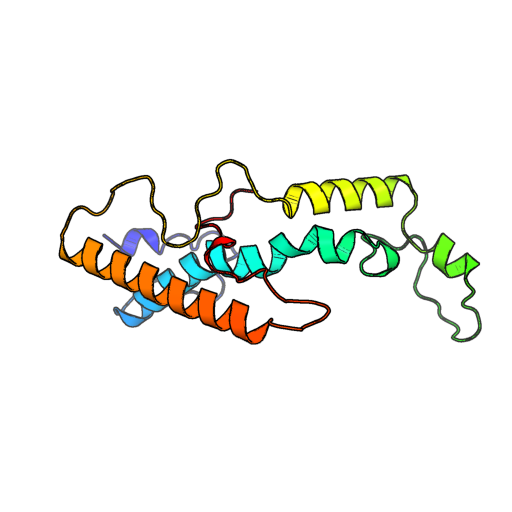 97.25 90 CYS A CA 1
ATOM 695 C C . CYS A 1 90 ? 15.054 -11.718 -9.859 1.00 97.25 90 CYS A C 1
ATOM 697 O O . CYS A 1 90 ? 14.100 -12.091 -9.176 1.00 97.25 90 CYS A O 1
ATOM 699 N N . LEU A 1 91 ? 16.080 -11.033 -9.345 1.00 97.12 91 LEU A N 1
ATOM 700 C CA . LEU A 1 91 ? 16.138 -10.629 -7.944 1.00 97.12 91 LEU A CA 1
ATOM 701 C C . LEU A 1 91 ? 15.041 -9.609 -7.605 1.00 97.12 91 LEU A C 1
ATOM 703 O O . LEU A 1 91 ? 14.335 -9.790 -6.616 1.00 97.12 91 LEU A O 1
ATOM 707 N N . GLU A 1 92 ? 14.868 -8.578 -8.433 1.00 97.38 92 GLU A N 1
ATOM 708 C CA . GLU A 1 92 ? 13.821 -7.562 -8.274 1.00 97.38 92 GLU A CA 1
ATOM 709 C C . GLU A 1 92 ? 12.422 -8.189 -8.272 1.00 97.38 92 GLU A C 1
ATOM 711 O O . GLU A 1 92 ? 11.632 -7.948 -7.357 1.00 97.38 92 GLU A O 1
ATOM 716 N N . MET A 1 93 ? 12.130 -9.054 -9.247 1.00 96.38 93 MET A N 1
ATOM 717 C CA . MET A 1 93 ? 10.842 -9.744 -9.333 1.00 96.38 93 MET A CA 1
ATOM 718 C C . MET A 1 93 ? 10.590 -10.639 -8.115 1.00 96.38 93 MET A C 1
ATOM 720 O O . MET A 1 93 ? 9.483 -10.659 -7.584 1.00 96.38 93 MET A O 1
ATOM 724 N N . ALA A 1 94 ? 11.607 -11.369 -7.645 1.00 96.88 94 ALA A N 1
ATOM 725 C CA . ALA A 1 94 ? 11.475 -12.230 -6.472 1.00 96.88 94 ALA A CA 1
ATOM 726 C C . ALA A 1 94 ? 11.204 -11.424 -5.192 1.00 96.88 94 ALA A C 1
ATOM 728 O O . ALA A 1 94 ? 10.340 -11.807 -4.401 1.00 96.88 94 ALA A O 1
ATOM 729 N N . ILE A 1 95 ? 11.910 -10.304 -4.999 1.00 96.56 95 ILE A N 1
ATOM 730 C CA . ILE A 1 95 ? 11.729 -9.421 -3.839 1.00 96.56 95 ILE A CA 1
ATOM 731 C C . ILE A 1 95 ? 10.343 -8.779 -3.874 1.00 96.56 95 ILE A C 1
ATOM 733 O O . ILE A 1 95 ? 9.592 -8.898 -2.912 1.00 96.56 95 ILE A O 1
ATOM 737 N N . THR A 1 96 ? 9.971 -8.144 -4.985 1.00 96.75 96 THR A N 1
ATOM 738 C CA . THR A 1 96 ? 8.687 -7.431 -5.107 1.00 96.75 96 THR A CA 1
ATOM 739 C C . THR A 1 96 ? 7.493 -8.377 -4.996 1.00 96.75 96 THR A C 1
ATOM 741 O O . THR A 1 96 ? 6.496 -8.026 -4.366 1.00 96.75 96 THR A O 1
ATOM 744 N N . TRP A 1 97 ? 7.615 -9.611 -5.500 1.00 96.12 97 TRP A N 1
ATOM 745 C CA . TRP A 1 97 ? 6.627 -10.666 -5.272 1.00 96.12 97 TRP A CA 1
ATOM 746 C C . TRP A 1 97 ? 6.528 -11.056 -3.796 1.00 96.12 97 TRP A C 1
ATOM 748 O O . TRP A 1 97 ? 5.428 -11.185 -3.261 1.00 96.12 97 TRP A O 1
ATOM 758 N N . HIS A 1 98 ? 7.667 -11.253 -3.125 1.00 95.19 98 HIS A N 1
ATOM 759 C CA . HIS A 1 98 ? 7.690 -11.672 -1.726 1.00 95.19 98 HIS A CA 1
ATOM 760 C C . HIS A 1 98 ? 7.131 -10.604 -0.781 1.00 95.19 98 HIS A C 1
ATOM 762 O O . HIS A 1 98 ? 6.415 -10.951 0.156 1.00 95.19 98 HIS A O 1
ATOM 768 N N . LEU A 1 99 ? 7.433 -9.332 -1.047 1.00 94.88 99 LEU A N 1
ATOM 769 C CA . LEU A 1 99 ? 6.959 -8.203 -0.251 1.00 94.88 99 LEU A CA 1
ATOM 770 C C . LEU A 1 99 ? 5.483 -7.880 -0.526 1.00 94.88 99 LEU A C 1
ATOM 772 O O . LEU A 1 99 ? 4.741 -7.598 0.408 1.00 94.88 99 LEU A O 1
ATOM 776 N N . GLY A 1 100 ? 5.041 -7.936 -1.788 1.00 92.31 100 GLY A N 1
ATOM 777 C CA . GLY A 1 100 ? 3.686 -7.532 -2.188 1.00 92.31 100 GLY A CA 1
ATOM 778 C C . GLY A 1 100 ? 2.604 -8.609 -2.043 1.00 92.31 100 GLY A C 1
ATOM 779 O O . GLY A 1 100 ? 1.417 -8.302 -2.137 1.00 92.31 100 GLY A O 1
ATOM 780 N N . ARG A 1 101 ? 2.972 -9.881 -1.837 1.00 89.31 101 ARG A N 1
ATOM 781 C CA . ARG A 1 101 ? 1.989 -10.971 -1.713 1.00 89.31 101 ARG A CA 1
ATOM 782 C C . ARG A 1 101 ? 1.221 -10.912 -0.383 1.00 89.31 101 ARG A C 1
ATOM 784 O O . ARG A 1 101 ? 1.815 -10.615 0.652 1.00 89.31 101 ARG A O 1
ATOM 791 N N . PRO A 1 102 ? -0.060 -11.323 -0.371 1.00 86.69 102 PRO A N 1
ATOM 792 C CA . PRO A 1 102 ? -0.795 -11.532 0.872 1.00 86.69 102 PRO A CA 1
ATOM 793 C C . PRO A 1 102 ? -0.105 -12.562 1.779 1.00 86.69 102 PRO A C 1
ATOM 795 O O . PRO A 1 102 ? 0.270 -13.649 1.316 1.00 86.69 102 PRO A O 1
ATOM 798 N N . GLN A 1 103 ? 0.021 -12.245 3.069 1.00 86.56 103 GLN A N 1
ATOM 799 C CA . GLN A 1 103 ? 0.548 -13.180 4.062 1.00 86.56 103 GLN A CA 1
ATOM 800 C C . GLN A 1 103 ? -0.553 -14.145 4.548 1.00 86.56 103 GLN A C 1
ATOM 802 O O . GLN A 1 103 ? -1.689 -13.717 4.762 1.00 86.56 103 GLN A O 1
ATOM 807 N N . PRO A 1 104 ? -0.268 -15.452 4.729 1.00 87.69 104 PRO A N 1
ATOM 808 C CA . PRO A 1 104 ? -1.280 -16.438 5.133 1.00 87.69 104 PRO A CA 1
ATOM 809 C C . PRO A 1 104 ? -1.938 -16.159 6.489 1.00 87.69 104 PRO A C 1
ATOM 811 O O . PRO A 1 104 ? -3.069 -16.573 6.730 1.00 87.69 104 PRO A O 1
ATOM 814 N N . ASP A 1 105 ? -1.215 -15.500 7.386 1.00 89.62 105 ASP A N 1
ATOM 815 C CA . ASP A 1 105 ? -1.618 -15.188 8.751 1.00 89.62 105 ASP A CA 1
ATOM 816 C C . ASP A 1 105 ? -1.950 -13.706 8.965 1.00 89.62 105 ASP A C 1
ATOM 818 O O . ASP A 1 105 ? -2.211 -13.324 10.112 1.00 89.62 105 ASP A O 1
ATOM 822 N N . ALA A 1 106 ? -2.022 -12.928 7.876 1.00 91.44 106 ALA A N 1
ATOM 823 C CA . ALA A 1 106 ? -2.401 -11.520 7.855 1.00 91.44 106 ALA A CA 1
ATOM 824 C C . ALA A 1 106 ? -3.681 -11.257 8.661 1.00 91.44 106 ALA A C 1
ATOM 826 O O . ALA A 1 106 ? -4.662 -12.009 8.600 1.00 91.44 106 ALA A O 1
ATOM 827 N N . ILE A 1 107 ? -3.679 -10.159 9.418 1.00 96.12 107 ILE A N 1
ATOM 828 C CA . ILE A 1 107 ? -4.829 -9.717 10.210 1.00 96.12 107 ILE A CA 1
ATOM 829 C C . ILE A 1 107 ? -5.309 -8.378 9.639 1.00 96.12 107 ILE A C 1
ATOM 831 O O . ILE A 1 107 ? -4.602 -7.379 9.806 1.00 96.12 107 ILE A O 1
ATOM 835 N N . PRO A 1 108 ? -6.495 -8.336 9.000 1.00 96.44 108 PRO A N 1
ATOM 836 C CA . PRO A 1 108 ? -7.021 -7.109 8.417 1.00 96.44 108 PRO A CA 1
ATOM 837 C C . PRO A 1 108 ? -7.236 -5.996 9.447 1.00 96.44 108 PRO A C 1
ATOM 839 O O . PRO A 1 108 ? -7.492 -6.259 10.627 1.00 96.44 108 PRO A O 1
ATOM 842 N N . LEU A 1 109 ? -7.190 -4.750 8.983 1.00 97.62 109 LEU A N 1
ATOM 843 C CA . LEU A 1 109 ? -7.355 -3.562 9.808 1.00 97.62 109 LEU A CA 1
ATOM 844 C C . LEU A 1 109 ? -8.669 -3.616 10.604 1.00 97.62 109 LEU A C 1
ATOM 846 O O . LEU A 1 109 ? -9.743 -3.899 10.071 1.00 97.62 109 LEU A O 1
ATOM 850 N N . GLY A 1 110 ? -8.576 -3.365 11.910 1.00 96.44 110 GLY A N 1
ATOM 851 C CA . GLY A 1 110 ? -9.725 -3.401 12.822 1.00 96.44 110 GLY A CA 1
ATOM 852 C C . GLY A 1 110 ? -10.134 -4.808 13.281 1.00 96.44 110 GLY A C 1
ATOM 853 O O . GLY A 1 110 ? -11.041 -4.945 14.110 1.00 96.44 110 GLY A O 1
ATOM 854 N N . GLN A 1 111 ? -9.472 -5.866 12.801 1.00 96.31 111 GLN A N 1
ATOM 855 C CA . GLN A 1 111 ? -9.611 -7.220 13.342 1.00 96.31 111 GLN A CA 1
ATOM 856 C C . GLN A 1 111 ? -8.568 -7.443 14.435 1.00 96.31 111 GLN A C 1
ATOM 858 O O . GLN A 1 111 ? -7.393 -7.185 14.225 1.00 96.31 111 GLN A O 1
ATOM 863 N N . TYR A 1 112 ? -8.966 -7.941 15.603 1.00 95.44 112 TYR A N 1
ATOM 864 C CA . TYR A 1 112 ? -8.048 -8.160 16.727 1.00 95.44 112 TYR A CA 1
ATOM 865 C C . TYR A 1 112 ? -8.210 -9.596 17.219 1.00 95.44 112 TYR A C 1
ATOM 867 O O . TYR A 1 112 ? -9.319 -9.989 17.586 1.00 95.44 112 TYR A O 1
ATOM 875 N N . ARG A 1 113 ? -7.131 -10.393 17.183 1.00 91.19 113 ARG A N 1
ATOM 876 C CA . ARG A 1 113 ? -7.145 -11.778 17.689 1.00 91.19 113 ARG A CA 1
ATOM 877 C C . ARG A 1 113 ? -7.161 -11.787 19.214 1.00 91.19 113 ARG A C 1
ATOM 879 O O . ARG A 1 113 ? -7.895 -12.557 19.827 1.00 91.19 113 ARG A O 1
ATOM 886 N N . GLU A 1 114 ? -6.378 -10.904 19.815 1.00 91.88 114 GLU A N 1
ATOM 887 C CA . GLU A 1 114 ? -6.272 -10.740 21.254 1.00 91.88 114 GLU A CA 1
ATOM 888 C C . GLU A 1 114 ? -7.320 -9.748 21.774 1.00 91.88 114 GLU A C 1
ATOM 890 O O . GLU A 1 114 ? -7.496 -8.647 21.249 1.00 91.88 114 GLU A O 1
ATOM 895 N N . GLN A 1 115 ? -8.000 -10.120 22.857 1.00 90.94 115 GLN A N 1
ATOM 896 C CA . GLN A 1 115 ? -8.993 -9.271 23.519 1.00 90.94 115 GLN A CA 1
ATOM 897 C C . GLN A 1 115 ? -8.345 -8.467 24.650 1.00 90.94 115 GLN A C 1
ATOM 899 O O . GLN A 1 115 ? -8.563 -8.742 25.828 1.00 90.94 115 GLN A O 1
ATOM 904 N N . TYR A 1 116 ? -7.520 -7.479 24.293 1.00 94.62 116 TYR A N 1
ATOM 905 C CA . TYR A 1 116 ? -6.907 -6.582 25.283 1.00 94.62 116 TYR A CA 1
ATOM 906 C C . TYR A 1 116 ? -7.925 -5.637 25.934 1.00 94.62 116 TYR A C 1
ATOM 908 O O . TYR A 1 116 ? -7.787 -5.311 27.110 1.00 94.62 116 TYR A O 1
ATOM 916 N N . PHE A 1 117 ? -8.951 -5.226 25.183 1.00 95.56 117 PHE A N 1
ATOM 917 C CA . PHE A 1 117 ? -10.068 -4.428 25.682 1.00 95.56 117 PHE A CA 1
ATOM 918 C C . PHE A 1 117 ? -11.287 -5.321 25.911 1.00 95.56 117 PHE A C 1
ATOM 920 O O . PHE A 1 117 ? -11.777 -5.975 24.987 1.00 95.56 117 PHE A O 1
ATOM 927 N N . THR A 1 118 ? -11.779 -5.337 27.147 1.00 96.00 118 THR A N 1
ATOM 928 C CA . THR A 1 118 ? -12.937 -6.155 27.566 1.00 96.00 118 THR A CA 1
ATOM 929 C C . THR A 1 118 ? -14.113 -5.299 28.027 1.00 96.00 118 THR A C 1
ATOM 931 O O . THR A 1 118 ? -15.224 -5.791 28.205 1.00 96.00 118 THR A O 1
ATOM 934 N N . GLU A 1 119 ? -13.879 -4.001 28.194 1.00 98.00 119 GLU A N 1
ATOM 935 C CA . GLU A 1 119 ? -14.860 -3.005 28.573 1.00 98.00 119 GLU A CA 1
ATOM 936 C C . GLU A 1 119 ? -15.842 -2.750 27.423 1.00 98.00 119 GLU A C 1
ATOM 938 O O . GLU A 1 119 ? -15.434 -2.513 26.283 1.00 98.00 119 GLU A O 1
ATOM 943 N N . SER A 1 120 ? -17.144 -2.720 27.726 1.00 97.62 120 SER A N 1
ATOM 944 C CA . SER A 1 120 ? -18.202 -2.549 26.719 1.00 97.62 120 SER A CA 1
ATOM 945 C C . SER A 1 120 ? -18.036 -1.278 25.883 1.00 97.62 120 SER A C 1
ATOM 947 O O . SER A 1 120 ? -18.174 -1.317 24.667 1.00 97.62 120 SER A O 1
ATOM 949 N N . GLN A 1 121 ? -17.653 -0.164 26.513 1.00 97.88 121 GLN A N 1
ATOM 950 C CA . GLN A 1 121 ? -17.430 1.106 25.814 1.00 97.88 121 GLN A CA 1
ATOM 951 C C . GLN A 1 121 ? -16.314 1.011 24.764 1.00 97.88 121 GLN A C 1
ATOM 953 O O . GLN A 1 121 ? -16.419 1.611 23.698 1.00 97.88 121 GLN A O 1
ATOM 958 N N . ALA A 1 122 ? -15.243 0.264 25.049 1.00 97.19 122 ALA A N 1
ATOM 959 C CA . ALA A 1 122 ? -14.155 0.070 24.096 1.00 97.19 122 ALA A CA 1
ATOM 960 C C . ALA A 1 122 ? -14.593 -0.843 22.942 1.00 97.19 122 ALA A C 1
ATOM 962 O O . ALA A 1 122 ? -14.293 -0.555 21.784 1.00 97.19 122 ALA A O 1
ATOM 963 N N . GLN A 1 123 ? -15.359 -1.895 23.243 1.00 97.38 123 GLN A N 1
ATOM 964 C CA . GLN A 1 123 ? -15.919 -2.796 22.233 1.00 97.38 123 GLN A CA 1
ATOM 965 C C . GLN A 1 123 ? -16.870 -2.062 21.277 1.00 97.38 123 GLN A C 1
ATOM 967 O O . GLN A 1 123 ? 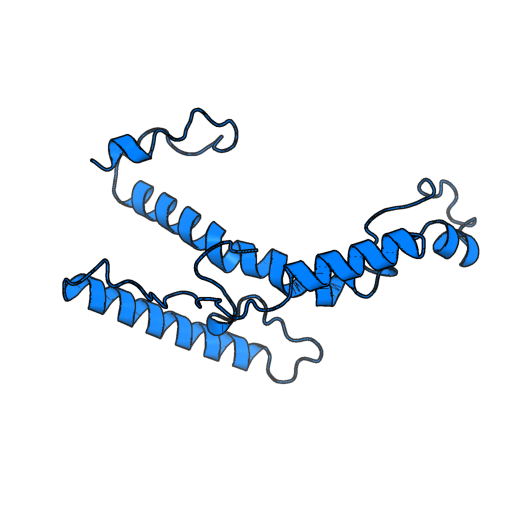-16.721 -2.191 20.066 1.00 97.38 123 GLN A O 1
ATOM 972 N N . GLU A 1 124 ? -17.755 -1.203 21.790 1.00 98.25 124 GLU A N 1
ATOM 973 C CA . GLU A 1 124 ? -18.648 -0.373 20.967 1.00 98.25 124 GLU A CA 1
ATOM 974 C C . GLU A 1 124 ? -17.879 0.561 20.015 1.00 98.25 124 GLU A C 1
ATOM 976 O O . GLU A 1 124 ? -18.277 0.755 18.864 1.00 98.25 124 GLU A O 1
ATOM 981 N N . VAL A 1 125 ? -16.757 1.139 20.466 1.00 98.00 125 VAL A N 1
ATOM 982 C CA . VAL A 1 125 ? -15.895 1.981 19.617 1.00 98.00 125 VAL A CA 1
ATOM 983 C C . VAL A 1 125 ? -15.226 1.153 18.520 1.00 98.00 125 VAL A C 1
ATOM 985 O O . VAL A 1 125 ? -15.193 1.593 17.372 1.00 98.00 125 VAL A O 1
ATOM 988 N N . ILE A 1 126 ? -14.719 -0.036 18.854 1.00 97.69 126 ILE A N 1
ATOM 989 C CA . ILE A 1 126 ? -14.096 -0.956 17.894 1.00 97.69 126 ILE A CA 1
ATOM 990 C C . ILE A 1 126 ? -15.114 -1.415 16.844 1.00 97.69 126 ILE A C 1
ATOM 992 O O . ILE A 1 126 ? -14.801 -1.443 15.655 1.00 97.69 126 ILE A O 1
ATOM 996 N N . ASP A 1 127 ? -16.336 -1.745 17.255 1.00 97.94 127 ASP A N 1
ATOM 997 C CA . ASP A 1 127 ? -17.377 -2.198 16.334 1.00 97.94 127 ASP A CA 1
ATOM 998 C C . ASP A 1 127 ? -17.843 -1.080 15.401 1.00 97.94 127 ASP A C 1
ATOM 1000 O O . ASP A 1 127 ? -18.015 -1.317 14.204 1.00 97.94 127 ASP A O 1
ATOM 1004 N N . ARG A 1 128 ? -17.944 0.158 15.902 1.00 98.69 128 ARG A N 1
ATOM 1005 C CA . ARG A 1 128 ? -18.172 1.326 15.044 1.00 98.69 128 ARG A CA 1
ATOM 1006 C C . ARG A 1 128 ? -17.030 1.527 14.047 1.00 98.69 128 ARG A C 1
ATOM 1008 O O . ARG A 1 128 ? -17.305 1.707 12.868 1.00 98.69 128 ARG A O 1
ATOM 1015 N N . PHE A 1 129 ? -15.773 1.421 14.480 1.00 98.44 129 PHE A N 1
ATOM 1016 C CA . PHE A 1 129 ? -14.623 1.524 13.576 1.00 98.44 129 PHE A CA 1
ATOM 1017 C C . PHE A 1 129 ? -14.667 0.460 12.466 1.00 98.44 129 PHE A C 1
ATOM 1019 O O . PHE A 1 129 ? -14.472 0.770 11.296 1.00 98.44 129 PHE A O 1
ATOM 1026 N N . ARG A 1 130 ? -15.010 -0.792 12.797 1.00 98.50 130 ARG A N 1
ATOM 1027 C CA . ARG A 1 130 ? -15.197 -1.865 11.802 1.00 98.50 130 ARG A CA 1
ATOM 1028 C C . ARG A 1 130 ? -16.322 -1.566 10.819 1.00 98.50 130 ARG A C 1
ATOM 1030 O O . ARG A 1 130 ? -16.211 -1.929 9.652 1.00 98.50 130 ARG A O 1
ATOM 1037 N N . GLN A 1 131 ? -17.410 -0.963 11.288 1.00 98.69 131 GLN A N 1
ATOM 1038 C CA . GLN A 1 131 ? -18.528 -0.586 10.433 1.00 98.69 131 GLN A CA 1
ATOM 1039 C C . GLN A 1 131 ? -18.130 0.532 9.461 1.00 98.69 131 GLN A C 1
ATOM 1041 O O . GLN A 1 131 ? -18.365 0.399 8.264 1.00 98.69 131 GLN A O 1
ATOM 1046 N N . GLU A 1 132 ? -17.432 1.561 9.942 1.00 98.75 132 GLU A N 1
ATOM 1047 C CA . GLU A 1 132 ? -16.893 2.638 9.101 1.00 98.75 132 GLU A CA 1
ATOM 1048 C C . GLU A 1 132 ? -15.906 2.099 8.048 1.00 98.75 132 GLU A C 1
ATOM 1050 O O . GLU A 1 132 ? -15.958 2.496 6.885 1.00 98.75 132 GLU A O 1
ATOM 1055 N N . LEU A 1 133 ? -15.052 1.130 8.406 1.00 98.75 133 LEU A N 1
ATOM 1056 C CA . LEU A 1 133 ? -14.168 0.463 7.441 1.00 98.75 133 LEU A CA 1
ATOM 1057 C C . LEU A 1 133 ? -14.946 -0.286 6.348 1.00 98.75 133 LEU A C 1
ATOM 1059 O O . LEU A 1 133 ? -14.537 -0.254 5.191 1.00 98.75 133 LEU A O 1
ATOM 1063 N N . LYS A 1 134 ? -16.069 -0.935 6.673 1.00 98.62 134 LYS A N 1
ATOM 1064 C CA . LYS A 1 134 ? -16.913 -1.596 5.659 1.00 98.62 134 LYS A CA 1
ATOM 1065 C C . LYS A 1 134 ? -17.537 -0.592 4.696 1.00 98.62 134 LYS A C 1
ATOM 1067 O O . LYS A 1 134 ? -17.541 -0.831 3.496 1.00 98.62 134 LYS A O 1
ATOM 1072 N N . GLU A 1 135 ? -18.009 0.541 5.203 1.00 98.75 135 GLU A N 1
ATOM 1073 C CA . GLU A 1 135 ? -18.578 1.607 4.370 1.00 98.75 135 GLU A CA 1
ATOM 1074 C C . GLU A 1 135 ? -17.526 2.198 3.417 1.00 98.75 135 GLU A C 1
ATOM 1076 O O . GLU A 1 135 ? -17.805 2.431 2.239 1.00 98.75 135 GLU A O 1
ATOM 1081 N N . ILE A 1 136 ? -16.288 2.378 3.894 1.00 98.69 136 ILE A N 1
ATOM 1082 C CA . ILE A 1 136 ? -15.152 2.784 3.052 1.00 98.69 136 ILE A CA 1
ATOM 1083 C C . ILE A 1 136 ? -14.855 1.722 1.988 1.00 98.69 136 ILE A C 1
ATOM 1085 O O . ILE A 1 136 ? -14.627 2.065 0.829 1.00 98.69 136 ILE A O 1
ATOM 1089 N N . GLU A 1 137 ? -14.861 0.441 2.359 1.00 98.56 137 GLU A N 1
ATOM 1090 C CA . GLU A 1 137 ? -14.639 -0.663 1.424 1.00 98.56 137 GLU A CA 1
ATOM 1091 C C . GLU A 1 137 ? -15.676 -0.672 0.295 1.00 98.56 137 GLU A C 1
ATOM 1093 O O . GLU A 1 137 ? -15.307 -0.688 -0.880 1.00 98.56 137 GLU A O 1
ATOM 1098 N N . GLU A 1 138 ? -16.961 -0.586 0.635 1.00 98.69 138 GLU A N 1
ATOM 1099 C CA . GLU A 1 138 ? -18.060 -0.513 -0.332 1.00 98.69 138 GLU A CA 1
ATOM 1100 C C . GLU A 1 138 ? -17.916 0.698 -1.264 1.00 98.69 138 GLU A C 1
ATOM 1102 O O . GLU A 1 138 ? -18.112 0.586 -2.480 1.00 98.69 138 GLU A O 1
ATOM 1107 N N . HIS A 1 139 ? -17.511 1.848 -0.719 1.00 98.69 139 HIS A N 1
ATOM 1108 C CA . HIS A 1 139 ? -17.250 3.048 -1.504 1.00 98.69 139 HIS A CA 1
ATOM 1109 C C . HIS A 1 139 ? -16.097 2.858 -2.498 1.00 98.69 139 HIS A C 1
ATOM 1111 O O . HIS A 1 139 ? -16.242 3.205 -3.671 1.00 98.69 139 HIS A O 1
ATOM 1117 N N . ILE A 1 140 ? -14.973 2.280 -2.058 1.00 98.56 140 ILE A N 1
ATOM 1118 C CA . ILE A 1 140 ? -13.817 1.992 -2.920 1.00 98.56 140 ILE A CA 1
ATOM 1119 C C . ILE A 1 140 ? -14.215 1.016 -4.026 1.00 98.56 140 ILE A C 1
ATOM 1121 O O . ILE A 1 140 ? -13.880 1.253 -5.185 1.00 98.56 140 ILE A O 1
ATOM 1125 N N . LEU A 1 141 ? -14.939 -0.058 -3.701 1.00 98.56 141 LEU A N 1
ATOM 1126 C CA . LEU A 1 141 ? -15.393 -1.031 -4.697 1.00 98.56 141 LEU A CA 1
ATOM 1127 C C . LEU A 1 141 ? -16.276 -0.361 -5.750 1.00 98.56 141 LEU A C 1
ATOM 1129 O O . LEU A 1 141 ? -15.981 -0.488 -6.934 1.00 98.56 141 LEU A O 1
ATOM 1133 N N . THR A 1 142 ? -17.263 0.428 -5.318 1.00 98.56 142 THR A N 1
ATOM 1134 C CA . THR A 1 142 ? -18.166 1.172 -6.211 1.00 98.56 142 THR A CA 1
ATOM 1135 C C . THR A 1 142 ? -17.399 2.142 -7.115 1.00 98.56 142 THR A C 1
ATOM 1137 O O . THR A 1 142 ? -17.646 2.203 -8.314 1.00 98.56 142 THR A O 1
ATOM 1140 N N . GLN A 1 143 ? -16.436 2.894 -6.569 1.00 98.25 143 GLN A N 1
ATOM 1141 C CA . GLN A 1 143 ? -15.608 3.815 -7.359 1.00 98.25 143 GLN A CA 1
ATOM 1142 C C . GLN A 1 143 ? -14.751 3.106 -8.412 1.00 98.25 143 GLN A C 1
ATOM 1144 O O . GLN A 1 143 ? -14.417 3.706 -9.432 1.00 98.25 143 GLN A O 1
ATOM 1149 N N . ASN A 1 144 ? -14.372 1.854 -8.155 1.00 98.50 144 ASN A N 1
ATOM 1150 C CA . ASN A 1 144 ? -13.537 1.063 -9.048 1.00 98.50 144 ASN A CA 1
ATOM 1151 C C . ASN A 1 144 ? -14.342 0.219 -10.052 1.00 98.50 144 ASN A C 1
ATOM 1153 O O . ASN A 1 144 ? -13.742 -0.450 -10.897 1.00 98.50 144 ASN A O 1
ATOM 1157 N N . GLU A 1 145 ? -15.678 0.242 -9.999 1.00 97.94 145 GLU A N 1
ATOM 1158 C CA . GLU A 1 145 ? -16.520 -0.495 -10.941 1.00 97.94 145 GLU A CA 1
ATOM 1159 C C . GLU A 1 145 ? -16.281 -0.033 -12.385 1.00 97.94 145 GLU A C 1
ATOM 1161 O O . GLU A 1 145 ? -16.395 1.143 -12.726 1.00 97.94 145 GLU A O 1
ATOM 1166 N N . GLY A 1 146 ? -15.952 -0.987 -13.260 1.00 97.50 146 GLY A N 1
ATOM 1167 C CA . GLY A 1 146 ? -15.743 -0.733 -14.686 1.00 97.50 146 GLY A CA 1
ATOM 1168 C C . GLY A 1 146 ? -14.408 -0.074 -15.048 1.00 97.50 146 GLY A C 1
ATOM 1169 O O . GLY A 1 146 ? -14.174 0.165 -16.232 1.00 97.50 146 GLY A O 1
ATOM 1170 N N . LEU A 1 147 ? -13.523 0.193 -14.080 1.00 98.19 147 LEU A N 1
ATOM 1171 C CA . LEU A 1 147 ? -12.168 0.655 -14.379 1.00 98.19 147 LEU A CA 1
ATOM 1172 C C . LEU A 1 147 ? -11.329 -0.483 -14.970 1.00 98.19 147 LEU A C 1
ATOM 1174 O O . LEU A 1 147 ? -11.331 -1.601 -14.461 1.00 98.19 147 LEU A O 1
ATOM 1178 N N . GLU A 1 148 ? -10.566 -0.174 -16.020 1.00 97.50 148 GLU A N 1
ATOM 1179 C CA . GLU A 1 148 ? -9.600 -1.111 -16.612 1.00 97.50 148 GLU A CA 1
ATOM 1180 C C . GLU A 1 148 ? -8.488 -1.477 -15.619 1.00 97.50 148 GLU A C 1
ATOM 1182 O O . GLU A 1 148 ? -8.033 -2.618 -15.582 1.00 97.50 148 GLU A O 1
ATOM 1187 N N . LEU A 1 149 ? -8.094 -0.516 -14.776 1.00 96.81 149 LEU A N 1
ATOM 1188 C CA . LEU A 1 149 ? -7.065 -0.688 -13.760 1.00 96.81 149 LEU A CA 1
ATOM 1189 C C . LEU A 1 149 ? -7.557 -0.171 -12.396 1.00 96.81 149 LEU A C 1
ATOM 1191 O O . LEU A 1 149 ? -7.424 1.022 -12.109 1.00 96.81 149 LEU A O 1
ATOM 1195 N N . PRO A 1 150 ? -8.156 -1.036 -11.560 1.00 97.56 150 PRO A N 1
ATOM 1196 C CA . PRO A 1 150 ? -8.697 -0.629 -10.271 1.00 97.56 150 PRO A CA 1
ATOM 1197 C C . PRO A 1 150 ? -7.594 -0.425 -9.219 1.00 97.56 150 PRO A C 1
ATOM 1199 O O . PRO A 1 150 ? -6.659 -1.219 -9.106 1.00 97.56 150 PRO A O 1
ATOM 1202 N N . TYR A 1 151 ? -7.734 0.606 -8.386 1.00 97.19 151 TYR A N 1
ATOM 1203 C CA . TYR A 1 151 ? -6.868 0.861 -7.237 1.00 97.19 151 TYR A CA 1
ATOM 1204 C C . TYR A 1 151 ? -7.451 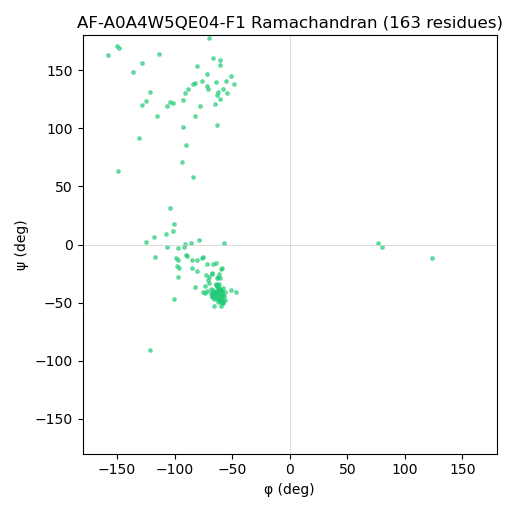0.216 -5.975 1.00 97.19 151 TYR A C 1
ATOM 1206 O O . TYR A 1 151 ? -8.372 0.745 -5.352 1.00 97.19 151 TYR A O 1
ATOM 1214 N N . LEU A 1 152 ? -6.898 -0.937 -5.589 1.00 97.00 152 LEU A N 1
ATOM 1215 C CA . LEU A 1 152 ? -7.417 -1.762 -4.488 1.00 97.00 152 LEU A CA 1
ATOM 1216 C C . LEU A 1 152 ? -6.434 -1.934 -3.319 1.00 97.00 152 LEU A C 1
ATOM 1218 O O . LEU A 1 152 ? -6.709 -2.703 -2.400 1.00 97.00 152 LEU A O 1
ATOM 1222 N N . PHE A 1 153 ? -5.288 -1.247 -3.325 1.00 96.31 153 PHE A N 1
ATOM 1223 C CA . PHE A 1 153 ? -4.265 -1.402 -2.276 1.00 96.31 153 PHE A CA 1
ATOM 1224 C C . PHE A 1 153 ? -4.717 -0.872 -0.910 1.00 96.31 153 PHE A C 1
ATOM 1226 O O . PHE A 1 153 ? -4.249 -1.353 0.117 1.00 96.31 153 PHE A O 1
ATOM 1233 N N . LEU A 1 154 ? -5.657 0.079 -0.909 1.00 97.44 154 LEU A N 1
ATOM 1234 C CA . LEU A 1 154 ? -6.273 0.652 0.290 1.00 97.44 154 LEU A CA 1
ATOM 1235 C C . LEU A 1 154 ? -7.662 0.077 0.598 1.00 97.44 154 LEU A C 1
ATOM 1237 O O . LEU A 1 154 ? -8.416 0.671 1.365 1.00 97.44 154 LEU A O 1
ATOM 1241 N N . LEU A 1 155 ? -8.015 -1.072 0.017 1.00 97.44 155 LEU A N 1
ATOM 1242 C CA . LEU A 1 155 ? -9.226 -1.786 0.407 1.00 97.44 155 LEU A CA 1
ATOM 1243 C C . LEU A 1 155 ? -9.069 -2.248 1.871 1.00 97.44 155 LEU A C 1
ATOM 1245 O O . LEU A 1 155 ? -8.115 -2.979 2.138 1.00 97.44 155 LEU A O 1
ATOM 1249 N N . PRO A 1 156 ? -9.936 -1.856 2.823 1.00 97.88 156 PRO A N 1
ATOM 1250 C CA . PRO A 1 156 ? -9.764 -2.160 4.248 1.00 97.88 156 PRO A CA 1
ATOM 1251 C C . PRO A 1 156 ? -9.505 -3.637 4.570 1.00 97.88 156 PRO A C 1
ATOM 1253 O O . PRO A 1 156 ? -8.637 -3.943 5.385 1.00 97.88 156 PRO A O 1
ATOM 1256 N N . SER A 1 157 ? -10.168 -4.564 3.878 1.00 96.06 157 SER A N 1
ATOM 1257 C CA . SER A 1 157 ? -9.923 -6.012 3.979 1.00 96.06 157 SER A CA 1
ATOM 1258 C C . SER A 1 157 ? -8.533 -6.477 3.515 1.00 96.06 157 SER A C 1
ATOM 1260 O O . SER A 1 157 ? -8.132 -7.595 3.836 1.00 96.06 157 SER A O 1
ATOM 1262 N N . ARG A 1 158 ? -7.791 -5.644 2.776 1.00 95.56 158 ARG A N 1
ATOM 1263 C CA . ARG A 1 158 ? -6.426 -5.889 2.271 1.00 95.56 158 ARG A CA 1
ATOM 1264 C C . ARG A 1 158 ? -5.347 -5.087 3.006 1.00 95.56 158 ARG A C 1
ATOM 1266 O O . ARG A 1 158 ? -4.167 -5.233 2.690 1.00 95.56 158 ARG A O 1
ATOM 1273 N N . ILE A 1 159 ? -5.730 -4.241 3.960 1.00 97.44 159 ILE A N 1
ATOM 1274 C CA . ILE A 1 159 ? -4.798 -3.511 4.822 1.00 97.44 159 ILE A CA 1
ATOM 1275 C C . ILE A 1 159 ? -4.576 -4.345 6.083 1.00 97.44 159 ILE A C 1
ATOM 1277 O O . ILE A 1 159 ? -5.536 -4.671 6.774 1.00 97.44 159 ILE A O 1
ATOM 1281 N N . GLU A 1 160 ? -3.328 -4.668 6.416 1.00 96.94 160 GLU A N 1
ATOM 1282 C CA . GLU A 1 160 ? -2.990 -5.321 7.687 1.00 96.94 160 GLU A CA 1
ATOM 1283 C C . GLU A 1 160 ? -2.915 -4.306 8.840 1.00 96.94 160 GLU A C 1
ATOM 1285 O O . GLU A 1 160 ? -2.619 -3.130 8.629 1.00 96.94 160 GLU A O 1
ATOM 1290 N N . ASN A 1 161 ? -3.155 -4.740 10.082 1.00 96.38 161 ASN A N 1
ATOM 1291 C CA . ASN A 1 161 ? -3.025 -3.862 11.260 1.00 96.38 161 ASN A CA 1
ATOM 1292 C C . ASN A 1 161 ? -1.602 -3.310 11.473 1.00 96.38 161 ASN A C 1
ATOM 1294 O O . ASN A 1 161 ? -1.431 -2.287 12.142 1.00 96.38 161 ASN A O 1
ATOM 1298 N N . SER A 1 162 ? -0.587 -4.017 10.981 1.00 95.06 162 SER A N 1
ATOM 1299 C CA . S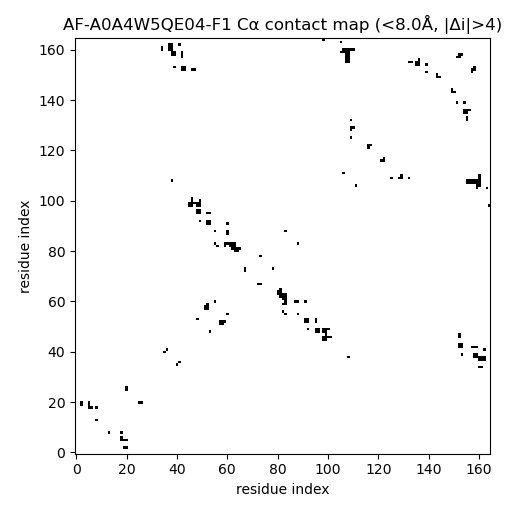ER A 1 162 ? 0.822 -3.747 11.259 1.00 95.06 162 SER A CA 1
ATOM 1300 C C . SER A 1 162 ? 1.715 -4.122 10.078 1.00 95.06 162 SER A C 1
ATOM 1302 O O . SER A 1 162 ? 1.290 -4.816 9.160 1.00 95.06 162 SER A O 1
ATOM 1304 N N . ILE A 1 163 ? 2.979 -3.709 10.153 1.00 94.94 163 ILE A N 1
ATOM 1305 C CA . ILE A 1 163 ? 4.033 -4.096 9.213 1.00 94.94 163 ILE A CA 1
ATOM 1306 C C . ILE A 1 163 ? 4.568 -5.469 9.635 1.00 94.94 163 ILE A C 1
ATOM 1308 O O . ILE A 1 163 ? 5.175 -5.593 10.700 1.00 94.94 163 ILE A O 1
ATOM 1312 N N . THR A 1 164 ? 4.290 -6.495 8.834 1.00 92.25 164 THR A N 1
ATOM 1313 C CA . THR A 1 164 ? 4.563 -7.919 9.129 1.00 92.25 164 THR A CA 1
ATOM 1314 C C . THR A 1 164 ? 5.411 -8.610 8.058 1.00 92.25 164 THR A C 1
ATOM 1316 O O . THR A 1 164 ? 5.694 -9.803 8.184 1.00 92.25 164 THR A O 1
ATOM 1319 N N . ILE A 1 165 ? 5.840 -7.866 7.036 1.00 90.69 165 ILE A N 1
ATOM 1320 C CA . ILE A 1 165 ? 6.695 -8.306 5.928 1.00 90.69 165 ILE A CA 1
ATOM 1321 C C . ILE A 1 165 ? 7.864 -7.339 5.728 1.00 90.69 165 ILE A C 1
ATOM 1323 O O . ILE A 1 165 ? 7.743 -6.176 6.180 1.00 90.69 165 ILE A O 1
#

Radius of gyration: 21.83 Å; Cα contacts (8 Å, |Δi|>4): 135; chains: 1; bounding box: 44×35×64 Å

Mean predicted aligned error: 6.03 Å

pLDDT: mean 90.92, std 13.84, range [45.19, 98.75]

Secondary structure (DSSP, 8-state):
-GGGTS--TTSTT-TTS-SS--SHHHHHHHHHHHHHIIIIIHHHHHTTHHHHHSSGGGS-S--SSPPPS-TT---HHHHHHHS--HHHHHHHHHHHHHHHSPPTT--BTT--SS----SHHHHHHHHHHHHHHHHHHHHHHHHTTT-SS---TT-GGG-BSS---

Organism: NCBI:txid62062

Solvent-accessible surface area (backbone atoms only — not comparable to full-atom values): 9915 Å² total; per-residue (Å²): 123,72,76,68,69,46,71,62,72,92,46,90,83,55,83,86,63,69,72,66,75,90,49,70,66,55,48,51,52,52,51,50,51,52,52,39,51,33,10,52,53,42,21,59,69,35,48,48,35,29,82,55,35,62,51,42,93,76,51,56,94,48,66,74,53,80,84,80,93,54,91,86,72,77,44,73,67,57,49,62,62,22,40,53,54,73,70,57,45,54,50,51,40,53,48,28,41,66,59,22,50,87,59,97,80,66,46,32,52,82,60,69,94,69,77,86,69,83,51,65,73,56,47,55,52,50,52,49,51,44,51,54,41,49,54,51,32,55,50,53,54,60,73,35,62,90,49,95,76,61,88,60,41,75,33,39,84,65,14,33,57,50,79,86,118

Nearest PDB structures (foldseek):
  6n2w-assembly2_B  TM=9.848E-01  e=1.576E-13  Homo sapiens
  6n2w-assembly1_A  TM=9.840E-01  e=2.267E-13  Homo sapiens
  3v99-assembly2_B  TM=9.837E-01  e=6.744E-13  Homo sapiens
  7ttl-assembly4_C  TM=9.819E-01  e=7.613E-13  Homo sapiens
  7ttl-assembly1_A  TM=9.874E-01  e=3.461E-12  Homo sapiens

Sequence (165 aa):
MISYWVILSDVSFLSGLARELHNKTELITLLSVAIFTSSAQHAATNNGQFDWCAWVPNTPCTMRHPPPTDKDAVTMEMIMDTLPDVSQTCLEMAITWHLGRPQPDAIPLGQYREQYFTESQAQEVIDRFRQELKEIEEHILTQNEGLELPYLFLLPSRIENSITI